Protein AF-A0A672YBZ5-F1 (afdb_monomer)

Sequence (105 aa):
LTDVASAADRLVKLPIFRSACAKLSVLYTNTKCSHPSLKMLCEVLENSVTVISTMAIDRISPVIVKLEPHISVVNGVACKSLDWLESTYPVLLAPSEEVKYETNA

Solvent-accessible surface area (backbone atoms only — not comparable to full-atom values): 6029 Å² total; per-residue (Å²): 132,79,94,64,82,44,43,65,64,52,51,58,65,25,39,40,52,38,49,51,51,51,53,48,48,52,52,49,50,51,60,37,65,73,34,73,70,56,29,54,54,50,49,54,53,60,53,48,54,55,56,51,48,62,63,44,48,73,74,43,44,72,58,48,64,74,41,43,69,60,52,51,54,53,38,52,53,46,36,52,54,48,51,51,47,46,72,74,38,57,70,49,71,36,57,65,89,71,70,71,77,83,76,88,123

Structure (mmCIF, N/CA/C/O backbone):
data_AF-A0A672YBZ5-F1
#
_entry.id   AF-A0A672YBZ5-F1
#
loop_
_atom_site.group_PDB
_atom_site.id
_atom_site.type_symbol
_atom_site.label_atom_id
_atom_site.label_alt_id
_atom_site.label_comp_id
_atom_site.label_asym_id
_atom_site.label_entity_id
_atom_site.label_seq_id
_atom_site.pdbx_PDB_ins_code
_atom_site.Cartn_x
_atom_site.Cartn_y
_atom_site.Cartn_z
_atom_site.occupancy
_atom_site.B_iso_or_equiv
_atom_site.auth_seq_id
_atom_site.auth_comp_id
_atom_site.auth_asym_id
_atom_site.auth_atom_id
_atom_site.pdbx_PDB_model_num
ATOM 1 N N . LEU A 1 1 ? -4.756 6.589 -16.576 1.00 47.25 1 LEU A N 1
ATOM 2 C CA . LEU A 1 1 ? -4.771 5.713 -15.389 1.00 47.25 1 LEU A CA 1
ATOM 3 C C . LEU A 1 1 ? -6.108 5.927 -14.717 1.00 47.25 1 LEU A C 1
ATOM 5 O O . LEU A 1 1 ? -6.402 7.050 -14.334 1.00 47.25 1 LEU A O 1
ATOM 9 N N . THR A 1 2 ? -6.955 4.911 -14.741 1.00 42.34 2 THR A N 1
ATOM 10 C CA . THR A 1 2 ? -8.337 4.966 -14.264 1.00 42.34 2 THR A CA 1
ATOM 11 C C . THR A 1 2 ? -8.416 5.322 -12.779 1.00 42.34 2 THR A C 1
ATOM 13 O O . THR A 1 2 ? -7.650 4.795 -11.979 1.00 42.34 2 THR A O 1
ATOM 16 N N . ASP A 1 3 ? -9.377 6.182 -12.443 1.00 48.69 3 ASP A N 1
ATOM 17 C CA . ASP A 1 3 ? -9.747 6.719 -11.121 1.00 48.69 3 ASP A CA 1
ATOM 18 C C . ASP A 1 3 ? -10.352 5.660 -10.166 1.00 48.69 3 ASP A C 1
ATOM 20 O O . ASP A 1 3 ? -11.326 5.892 -9.456 1.00 48.69 3 ASP A O 1
ATOM 24 N N . VAL A 1 4 ? -9.814 4.438 -10.174 1.00 59.84 4 VAL A N 1
ATOM 25 C CA . VAL A 1 4 ? -10.155 3.416 -9.180 1.00 59.84 4 VAL A CA 1
ATOM 26 C C . VAL A 1 4 ? -9.126 3.529 -8.068 1.00 59.84 4 VAL A C 1
ATOM 28 O O . VAL A 1 4 ? -7.947 3.256 -8.288 1.00 59.84 4 VAL A O 1
ATOM 31 N N . ALA A 1 5 ? -9.569 3.931 -6.875 1.00 77.50 5 ALA A N 1
ATOM 32 C CA . ALA A 1 5 ? -8.711 3.970 -5.696 1.00 77.50 5 ALA A CA 1
ATOM 33 C C . ALA A 1 5 ? -8.010 2.615 -5.516 1.00 77.50 5 ALA A C 1
ATOM 35 O O . ALA A 1 5 ? -8.665 1.566 -5.492 1.00 77.50 5 ALA A O 1
ATOM 36 N N . SER A 1 6 ? -6.680 2.628 -5.409 1.00 90.56 6 SER A N 1
ATOM 37 C CA . SER A 1 6 ? -5.942 1.389 -5.194 1.00 90.56 6 SER A CA 1
ATOM 38 C C . SER A 1 6 ? -6.246 0.828 -3.803 1.00 90.56 6 SER A C 1
ATOM 40 O O . SER A 1 6 ? -6.553 1.572 -2.864 1.00 90.56 6 SER A O 1
ATOM 42 N N . ALA A 1 7 ? -6.132 -0.489 -3.640 1.00 93.50 7 ALA A N 1
ATOM 43 C CA . ALA A 1 7 ? -6.256 -1.112 -2.325 1.00 93.50 7 ALA A CA 1
ATOM 44 C C . ALA A 1 7 ? -5.252 -0.511 -1.319 1.00 93.50 7 ALA A C 1
ATOM 46 O O . ALA A 1 7 ? -5.577 -0.350 -0.146 1.00 93.50 7 ALA A O 1
ATOM 47 N N . ALA A 1 8 ? -4.066 -0.104 -1.789 1.00 91.88 8 ALA A N 1
ATOM 48 C CA . ALA A 1 8 ? -3.070 0.593 -0.979 1.00 91.88 8 ALA A CA 1
ATOM 49 C C . ALA A 1 8 ? -3.555 1.982 -0.523 1.00 91.88 8 ALA A C 1
ATOM 51 O O . ALA A 1 8 ? -3.455 2.303 0.662 1.00 91.88 8 ALA A O 1
ATOM 52 N N . ASP A 1 9 ? -4.142 2.778 -1.424 1.00 91.69 9 ASP A N 1
ATOM 53 C CA . ASP A 1 9 ? -4.695 4.097 -1.084 1.00 91.69 9 ASP A CA 1
ATOM 54 C C . ASP A 1 9 ? -5.827 3.995 -0.061 1.00 91.69 9 ASP A C 1
ATOM 56 O O . ASP A 1 9 ? -5.968 4.863 0.803 1.00 91.69 9 ASP A O 1
ATOM 60 N N . ARG A 1 10 ? -6.647 2.942 -0.152 1.00 92.56 10 ARG A N 1
ATOM 61 C CA . ARG A 1 10 ? -7.698 2.654 0.831 1.00 92.56 10 ARG A CA 1
ATOM 62 C C . ARG A 1 10 ? -7.109 2.251 2.177 1.00 92.56 10 ARG A C 1
ATOM 64 O O . ARG A 1 10 ? -7.500 2.812 3.197 1.00 92.56 10 ARG A O 1
ATOM 71 N N . LEU A 1 11 ? -6.134 1.343 2.176 1.00 92.31 11 LEU A N 1
ATOM 72 C CA . LEU A 1 11 ? -5.499 0.842 3.392 1.00 92.31 11 LEU A CA 1
ATOM 73 C C . LEU A 1 11 ? -4.852 1.971 4.207 1.00 92.31 11 LEU A C 1
ATOM 75 O O . LEU A 1 11 ? -5.059 2.055 5.414 1.00 92.31 11 LEU A O 1
ATOM 79 N N . VAL A 1 12 ? -4.134 2.887 3.548 1.00 91.31 12 VAL A N 1
ATOM 80 C CA . VAL A 1 12 ? -3.495 4.039 4.214 1.00 91.31 12 VAL A CA 1
ATOM 81 C C . VAL A 1 12 ? -4.523 5.014 4.805 1.00 91.31 12 VAL A C 1
ATOM 83 O O . VAL A 1 12 ? -4.222 5.726 5.765 1.00 91.31 12 VAL A O 1
ATOM 86 N N . LYS A 1 13 ? -5.749 5.044 4.267 1.00 89.44 13 LYS A N 1
ATOM 87 C CA . LYS A 1 13 ? -6.850 5.876 4.776 1.00 89.44 13 LYS A CA 1
ATOM 88 C C . LYS A 1 13 ? -7.598 5.243 5.950 1.00 89.44 13 LYS A C 1
ATOM 90 O O . LYS A 1 13 ? -8.341 5.965 6.614 1.00 89.44 13 LYS A O 1
ATOM 95 N N . LEU A 1 14 ? -7.393 3.956 6.245 1.00 91.75 14 LEU A N 1
ATOM 96 C CA . LEU A 1 14 ? -7.999 3.331 7.420 1.00 91.75 14 LEU A CA 1
ATOM 97 C C . LEU A 1 14 ? -7.490 4.010 8.703 1.00 91.75 14 LEU A C 1
ATOM 99 O O . LEU A 1 14 ? -6.271 4.117 8.886 1.00 91.75 14 LEU A O 1
ATOM 103 N N . PRO A 1 15 ? -8.377 4.451 9.617 1.00 89.38 15 PRO A N 1
ATOM 104 C CA . PRO A 1 15 ? -7.975 5.214 10.799 1.00 89.38 15 PRO A CA 1
ATOM 105 C C . PRO A 1 15 ? -6.947 4.495 11.679 1.00 89.38 15 PRO A C 1
ATOM 107 O O . PRO A 1 15 ? -5.997 5.122 12.152 1.00 89.38 15 PRO A O 1
ATOM 110 N N . ILE A 1 16 ? -7.097 3.179 11.862 1.00 88.12 16 ILE A N 1
ATOM 111 C CA . ILE A 1 16 ? -6.167 2.362 12.650 1.00 88.12 16 ILE A CA 1
ATOM 112 C C . ILE A 1 16 ? -4.781 2.287 12.006 1.00 88.12 16 ILE A C 1
ATOM 114 O O . ILE A 1 16 ? -3.769 2.480 12.681 1.00 88.12 16 ILE A O 1
ATOM 118 N N . PHE A 1 17 ? -4.731 2.070 10.692 1.00 90.00 17 PHE A N 1
ATOM 119 C CA . PHE A 1 17 ? -3.482 1.955 9.950 1.00 90.00 17 PHE A CA 1
ATOM 120 C C . PHE A 1 17 ? -2.757 3.299 9.929 1.00 90.00 17 PHE A C 1
ATOM 122 O O . PHE A 1 17 ? -1.576 3.380 10.258 1.00 90.00 17 PHE A O 1
ATOM 129 N N . ARG A 1 18 ? -3.491 4.382 9.652 1.00 90.06 18 ARG A N 1
ATOM 130 C CA . ARG A 1 18 ? -2.967 5.748 9.686 1.00 90.06 18 ARG A CA 1
ATOM 131 C C . ARG A 1 18 ? -2.417 6.123 11.063 1.00 90.06 18 AR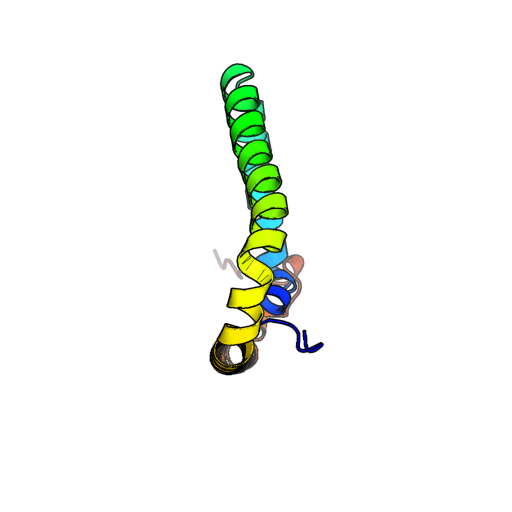G A C 1
ATOM 133 O O . ARG A 1 18 ? -1.331 6.691 11.137 1.00 90.06 18 ARG A O 1
ATOM 140 N N . SER A 1 19 ? -3.137 5.799 12.139 1.00 89.50 19 SER A N 1
ATOM 141 C CA . SER A 1 19 ? -2.696 6.037 13.522 1.00 89.50 19 SER A CA 1
ATOM 142 C C . SER A 1 19 ? -1.419 5.258 13.848 1.00 89.50 19 SER A C 1
ATOM 144 O O . SER A 1 19 ? -0.450 5.837 14.342 1.00 89.50 19 SER A O 1
ATOM 146 N N . ALA A 1 20 ? -1.373 3.968 13.501 1.00 90.25 20 ALA A N 1
ATOM 147 C CA . ALA A 1 20 ? -0.193 3.133 13.695 1.00 90.25 20 ALA A CA 1
ATOM 148 C C . ALA A 1 20 ? 1.018 3.671 12.916 1.00 90.25 20 ALA A C 1
ATOM 150 O O . ALA A 1 20 ? 2.083 3.865 13.503 1.00 90.25 20 ALA A O 1
ATOM 151 N N . CYS A 1 21 ? 0.846 3.993 11.630 1.00 91.06 21 CYS A N 1
ATOM 152 C CA . CYS A 1 21 ? 1.893 4.599 10.810 1.00 91.06 21 CYS A CA 1
ATOM 153 C C . CYS A 1 21 ? 2.364 5.936 11.386 1.00 91.06 21 CYS A C 1
ATOM 155 O O . CYS A 1 21 ? 3.565 6.139 11.498 1.00 91.06 21 CYS A O 1
ATOM 157 N N . ALA A 1 22 ? 1.457 6.818 11.814 1.00 91.56 22 ALA A N 1
ATOM 158 C CA . ALA A 1 22 ? 1.830 8.097 12.414 1.00 91.56 22 ALA A CA 1
ATOM 159 C C . ALA A 1 22 ? 2.650 7.913 13.703 1.00 91.56 22 ALA A C 1
ATOM 161 O O . ALA A 1 22 ? 3.690 8.554 13.865 1.00 91.56 22 ALA A O 1
ATOM 162 N N . LYS A 1 23 ? 2.236 7.002 14.596 1.00 92.25 23 LYS A N 1
ATOM 163 C CA . LYS 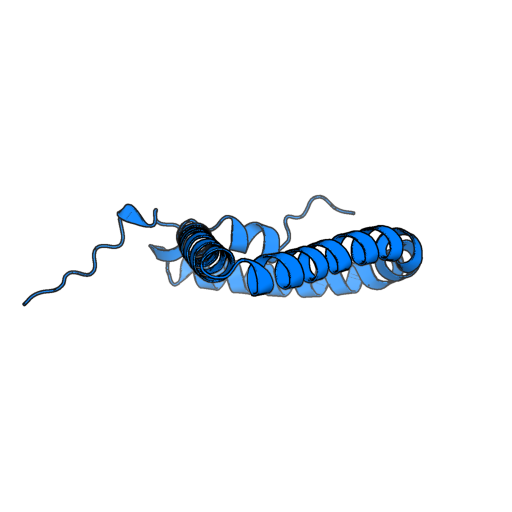A 1 23 ? 2.980 6.678 15.827 1.00 92.25 23 LYS A CA 1
ATOM 164 C C . LYS A 1 23 ? 4.365 6.107 15.516 1.00 92.25 23 LYS A C 1
ATOM 166 O O . LYS A 1 23 ? 5.348 6.535 16.118 1.00 92.25 23 LYS A O 1
ATOM 171 N N . LEU A 1 24 ? 4.453 5.182 14.560 1.00 93.19 24 LEU A N 1
ATOM 172 C CA . LEU A 1 24 ? 5.723 4.604 14.116 1.00 93.19 24 LEU A CA 1
ATOM 173 C C . LEU A 1 24 ? 6.628 5.644 13.456 1.00 93.19 24 LEU A C 1
ATOM 175 O O . LEU A 1 24 ? 7.821 5.655 13.736 1.00 93.19 24 LEU A O 1
ATOM 179 N N . SER A 1 25 ? 6.079 6.543 12.636 1.00 91.88 25 SER A N 1
ATOM 180 C CA . SER A 1 25 ? 6.832 7.649 12.044 1.00 91.88 25 SER A CA 1
ATOM 181 C C . SER A 1 25 ? 7.409 8.561 13.120 1.00 91.88 25 SER A C 1
ATOM 183 O O . SER A 1 25 ? 8.597 8.857 13.072 1.00 91.88 25 SER A O 1
ATOM 185 N N . VAL A 1 26 ? 6.620 8.946 14.129 1.00 91.94 26 VAL A N 1
ATOM 186 C CA . VAL A 1 26 ? 7.117 9.753 15.256 1.00 91.94 26 VAL A CA 1
ATOM 187 C C . VAL A 1 26 ? 8.225 9.020 16.010 1.00 91.94 26 VAL A C 1
ATOM 189 O O . VAL A 1 26 ? 9.276 9.604 16.269 1.00 91.94 26 VAL A O 1
ATOM 192 N N . LEU A 1 27 ? 8.026 7.739 16.330 1.00 93.69 27 LEU A N 1
ATOM 193 C CA . LEU A 1 27 ? 9.032 6.932 17.019 1.00 93.69 27 LEU A CA 1
ATOM 194 C C . LEU A 1 27 ? 10.330 6.843 16.205 1.00 93.69 27 LEU A C 1
ATOM 196 O O . LEU A 1 27 ? 11.404 7.120 16.734 1.00 93.69 27 LEU A O 1
ATOM 200 N N . TYR A 1 28 ? 10.222 6.527 14.915 1.00 89.38 28 TYR A N 1
ATOM 201 C CA . TYR A 1 28 ? 11.352 6.458 13.997 1.00 89.38 28 TYR A CA 1
ATOM 202 C C . TYR A 1 28 ? 12.102 7.790 13.923 1.00 89.38 28 TYR A C 1
ATOM 204 O O . TYR A 1 28 ? 13.319 7.821 14.101 1.00 89.38 28 TYR A O 1
ATOM 212 N N . THR A 1 29 ? 11.387 8.901 13.717 1.00 89.12 29 THR A N 1
ATOM 213 C CA . THR A 1 29 ? 11.984 10.238 13.659 1.00 89.12 29 THR A CA 1
ATOM 214 C C . THR A 1 29 ? 12.678 10.596 14.973 1.00 89.12 29 THR A C 1
ATOM 216 O O . THR A 1 29 ? 13.783 11.138 14.935 1.00 89.12 29 THR A O 1
ATOM 219 N N . ASN A 1 30 ?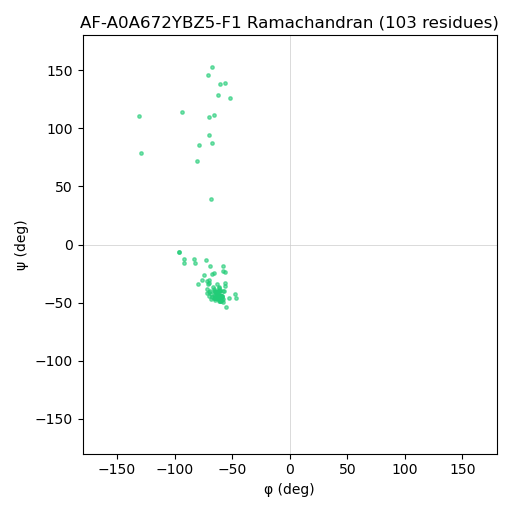 12.100 10.252 16.126 1.00 89.06 30 ASN A N 1
ATOM 220 C CA . ASN A 1 30 ? 12.720 10.484 17.432 1.00 89.06 30 ASN A CA 1
ATOM 221 C C . ASN A 1 30 ? 14.009 9.664 17.603 1.00 89.06 30 ASN A C 1
ATOM 223 O O . ASN A 1 30 ? 15.041 10.214 17.997 1.00 89.06 30 ASN A O 1
ATOM 227 N N . THR A 1 31 ? 13.991 8.374 17.252 1.00 88.00 31 THR A N 1
ATOM 228 C CA . THR A 1 31 ? 15.181 7.509 17.302 1.00 88.00 31 THR A CA 1
ATOM 229 C C . THR A 1 31 ? 16.271 7.996 16.348 1.00 88.00 31 THR A C 1
ATOM 231 O O . THR A 1 31 ? 17.423 8.138 16.753 1.00 88.00 31 THR A O 1
ATOM 234 N N . LYS A 1 32 ? 15.910 8.334 15.105 1.00 87.62 32 LYS A N 1
ATOM 235 C CA . LYS A 1 32 ? 16.825 8.900 14.106 1.00 87.62 32 LYS A CA 1
ATOM 236 C C . LYS A 1 32 ? 17.465 10.200 14.604 1.00 87.62 32 LYS A C 1
ATOM 238 O O . LYS A 1 32 ? 18.680 10.354 14.524 1.00 87.62 32 LYS A O 1
ATOM 243 N N . CYS A 1 33 ? 16.667 11.119 15.153 1.00 83.94 33 CYS A N 1
ATOM 244 C CA . CYS A 1 33 ? 17.140 12.414 15.654 1.00 83.94 33 CYS A CA 1
ATOM 245 C C . CYS A 1 33 ? 17.938 12.330 16.963 1.00 83.94 33 CYS A C 1
ATOM 247 O O . CYS A 1 33 ? 18.611 13.300 17.305 1.00 83.94 33 CYS A O 1
ATOM 249 N N . SER A 1 34 ? 17.911 11.195 17.667 1.00 87.12 34 SER A N 1
ATOM 250 C CA . SER A 1 34 ? 18.691 10.998 18.899 1.00 87.12 34 SER A CA 1
ATOM 251 C C . SER A 1 34 ? 20.205 10.923 18.641 1.00 87.12 34 SER A C 1
ATOM 253 O O . SER A 1 34 ? 20.995 11.149 19.555 1.00 87.12 34 SER A O 1
ATOM 255 N N . HIS A 1 35 ? 20.629 10.661 17.396 1.00 86.88 35 HIS A N 1
ATOM 256 C CA . HIS A 1 35 ? 22.038 10.586 17.002 1.00 86.88 35 HIS A CA 1
ATOM 257 C C . HIS A 1 35 ? 22.312 11.424 15.736 1.00 86.88 35 HIS A C 1
ATOM 259 O O . HIS A 1 35 ? 21.902 11.023 14.645 1.00 86.88 35 HIS A O 1
ATOM 265 N N . PRO A 1 36 ? 23.044 12.558 15.827 1.00 84.12 36 PRO A N 1
ATOM 266 C CA . PRO A 1 36 ? 23.275 13.462 14.690 1.00 84.12 36 PRO A CA 1
ATOM 267 C C . PRO A 1 36 ? 23.914 12.801 13.457 1.00 84.12 36 PRO A C 1
ATOM 269 O O . PRO A 1 36 ? 23.561 13.127 12.326 1.00 84.12 36 PRO A O 1
ATOM 272 N N . SER A 1 37 ? 24.824 11.845 13.664 1.00 82.38 37 SER A N 1
ATOM 273 C CA . SER A 1 37 ? 25.477 11.083 12.592 1.00 82.38 37 SER A CA 1
ATOM 274 C C . SER A 1 37 ? 24.523 10.106 11.896 1.00 82.38 37 SER A C 1
ATOM 276 O O . SER A 1 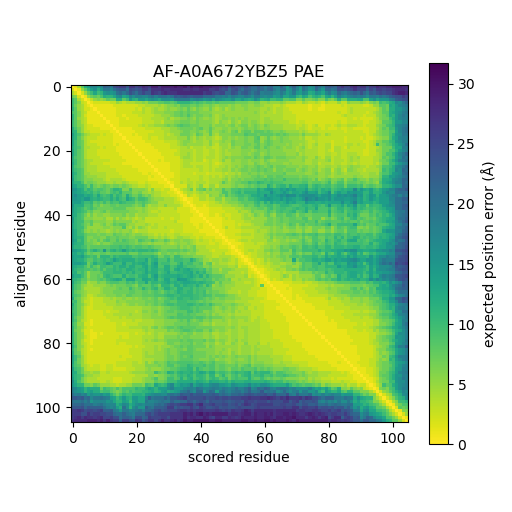37 ? 24.486 10.048 10.669 1.00 82.38 37 SER A O 1
ATOM 278 N N . LEU A 1 38 ? 23.709 9.377 12.667 1.00 87.06 38 LEU A N 1
ATOM 279 C CA . LEU A 1 38 ? 22.677 8.476 12.147 1.00 87.06 38 LEU A CA 1
ATOM 280 C C . LEU A 1 38 ? 21.619 9.258 11.358 1.00 87.06 38 LEU A C 1
ATOM 282 O O . LEU A 1 38 ? 21.217 8.838 10.276 1.00 87.06 38 LEU A O 1
ATOM 286 N N . LYS A 1 39 ? 21.217 10.428 11.871 1.00 89.81 39 LYS A N 1
ATOM 287 C CA . LYS A 1 39 ? 20.255 11.316 11.219 1.00 89.81 39 LYS A CA 1
ATOM 288 C C . LYS A 1 39 ? 20.694 11.689 9.808 1.00 89.81 39 LYS A C 1
ATOM 290 O O . LYS A 1 39 ? 19.927 11.465 8.877 1.00 89.81 39 LYS A O 1
ATOM 295 N N . MET A 1 40 ? 21.914 12.202 9.654 1.00 89.38 40 MET A N 1
ATOM 296 C CA . MET A 1 40 ? 22.444 12.625 8.355 1.00 89.38 40 MET A CA 1
ATOM 297 C C . MET A 1 40 ? 22.486 11.465 7.349 1.00 89.38 40 MET A C 1
ATOM 299 O O . MET A 1 40 ? 22.058 11.624 6.208 1.00 89.38 40 MET A O 1
ATOM 303 N N . LEU A 1 41 ? 22.946 10.282 7.772 1.00 90.25 41 LEU A N 1
ATOM 304 C CA . LEU A 1 41 ? 22.998 9.099 6.906 1.00 90.25 41 LEU A CA 1
ATOM 305 C C . LEU A 1 41 ? 21.601 8.636 6.479 1.00 90.25 41 LEU A C 1
ATOM 307 O O . LEU A 1 41 ? 21.378 8.359 5.301 1.00 90.25 41 LEU A O 1
ATOM 311 N N . CYS A 1 42 ? 20.650 8.593 7.414 1.00 87.94 42 CYS A N 1
ATOM 312 C CA . CYS A 1 42 ? 19.268 8.240 7.108 1.00 87.94 42 CYS A CA 1
ATOM 313 C C . CYS A 1 42 ? 18.593 9.289 6.215 1.00 87.94 42 CYS A C 1
ATOM 315 O O . CYS A 1 42 ? 17.857 8.911 5.317 1.00 87.94 42 CYS A O 1
ATOM 317 N N . GLU A 1 43 ? 18.853 10.588 6.403 1.00 90.44 43 GLU A N 1
ATOM 318 C CA . GLU A 1 43 ? 18.340 11.643 5.513 1.00 90.44 43 GLU A CA 1
ATOM 319 C C . GLU A 1 43 ? 18.852 11.477 4.086 1.00 90.44 43 GLU A C 1
ATOM 321 O O . GLU A 1 43 ? 18.047 11.470 3.160 1.00 90.44 43 GLU A O 1
ATOM 326 N N . VAL A 1 44 ? 20.157 11.270 3.892 1.00 92.75 44 VAL A N 1
ATOM 327 C CA . VAL A 1 44 ? 20.714 11.021 2.553 1.00 92.75 44 VAL A CA 1
ATOM 328 C C . VAL A 1 44 ? 20.087 9.774 1.927 1.00 92.75 44 VAL A C 1
ATOM 330 O O . VAL A 1 44 ? 19.694 9.805 0.761 1.00 92.75 44 VAL A O 1
ATOM 333 N N . LEU A 1 45 ? 19.948 8.691 2.696 1.00 91.00 45 LEU A N 1
ATOM 334 C CA . LEU A 1 45 ? 19.363 7.445 2.209 1.00 9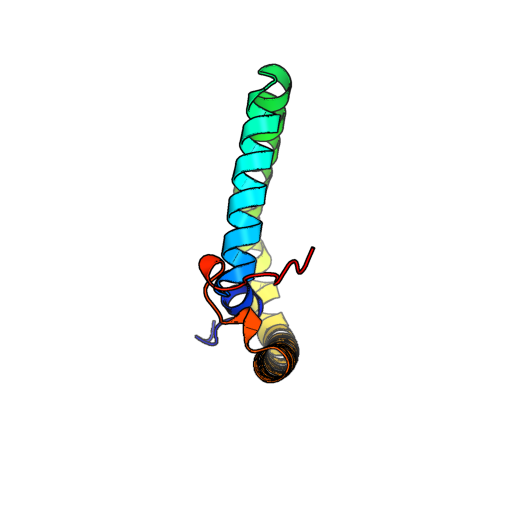1.00 45 LEU A CA 1
ATOM 335 C C . LEU A 1 45 ? 17.882 7.612 1.827 1.00 91.00 45 LEU A C 1
ATOM 337 O O . LEU A 1 45 ? 17.493 7.231 0.723 1.00 91.00 45 LEU A O 1
ATOM 341 N N . GLU A 1 46 ? 17.075 8.229 2.690 1.00 90.50 46 GLU A N 1
ATOM 342 C CA . GLU A 1 46 ? 15.654 8.505 2.443 1.00 90.50 46 GLU A CA 1
ATOM 343 C C . GLU A 1 46 ? 15.458 9.408 1.220 1.00 90.50 46 GLU A C 1
ATOM 345 O O . GLU A 1 46 ? 14.619 9.125 0.366 1.00 90.50 46 GLU A O 1
ATOM 350 N N . ASN A 1 47 ? 16.264 10.464 1.087 1.00 89.62 47 ASN A N 1
ATOM 351 C CA . ASN A 1 47 ? 16.150 11.394 -0.035 1.00 89.62 47 ASN A CA 1
ATOM 352 C C . ASN A 1 47 ? 16.699 10.814 -1.346 1.00 89.62 47 ASN A C 1
ATOM 354 O O . ASN A 1 47 ? 16.266 11.209 -2.426 1.00 89.62 47 ASN A O 1
ATOM 358 N N . SER A 1 48 ? 17.642 9.870 -1.287 1.00 88.75 48 SER A N 1
ATOM 359 C CA . SER A 1 48 ? 18.173 9.227 -2.494 1.00 88.75 48 SER A CA 1
ATOM 360 C C . SER A 1 48 ? 17.102 8.409 -3.220 1.00 88.75 48 SER A C 1
ATOM 362 O O . SER A 1 48 ? 16.999 8.461 -4.447 1.00 88.75 48 SER A O 1
ATOM 364 N N . VAL A 1 49 ? 16.253 7.701 -2.467 1.00 88.12 49 VAL A N 1
ATOM 365 C CA . VAL A 1 49 ? 15.240 6.817 -3.051 1.00 88.12 49 VAL A CA 1
ATOM 366 C C . VAL A 1 49 ? 14.125 7.609 -3.730 1.00 88.12 49 VAL A C 1
ATOM 368 O O . VAL A 1 49 ? 13.612 7.180 -4.764 1.00 88.12 49 VAL A O 1
ATOM 371 N N . THR A 1 50 ? 13.773 8.785 -3.199 1.00 85.62 50 THR A N 1
ATOM 372 C CA . THR A 1 50 ? 12.736 9.647 -3.782 1.00 85.62 50 THR A CA 1
ATOM 373 C C . THR A 1 50 ? 13.195 10.229 -5.115 1.00 85.62 50 THR A C 1
ATOM 375 O O . THR A 1 50 ? 12.442 10.179 -6.086 1.00 85.62 50 THR A O 1
ATOM 378 N N . VAL A 1 51 ? 14.450 10.681 -5.200 1.00 83.81 51 VAL A N 1
ATOM 379 C CA . VAL A 1 51 ? 15.055 11.196 -6.439 1.00 83.81 51 VAL A CA 1
ATOM 380 C C . VAL A 1 51 ? 15.174 10.106 -7.508 1.00 83.81 51 VAL A C 1
ATOM 382 O O . VAL A 1 51 ? 14.846 10.338 -8.669 1.00 83.81 51 VAL A O 1
ATOM 385 N N . ILE A 1 52 ? 15.605 8.896 -7.137 1.00 83.81 52 ILE A N 1
ATOM 386 C CA . ILE A 1 52 ? 15.703 7.783 -8.096 1.00 83.81 52 ILE A CA 1
ATOM 387 C C . ILE A 1 52 ? 14.311 7.379 -8.594 1.00 83.81 52 ILE A C 1
ATOM 389 O O . ILE A 1 52 ? 14.133 7.123 -9.785 1.00 83.81 52 ILE A O 1
ATOM 393 N N . SER A 1 53 ? 13.317 7.357 -7.701 1.00 85.06 53 SER A N 1
ATOM 394 C CA . SER A 1 53 ? 11.949 6.964 -8.047 1.00 85.06 53 SER A CA 1
ATOM 395 C C . SER A 1 53 ? 11.317 7.918 -9.060 1.00 85.06 53 SER A C 1
ATOM 397 O O . SER A 1 53 ? 10.745 7.454 -10.044 1.00 85.06 53 SER A O 1
ATOM 399 N N . THR A 1 54 ? 11.459 9.236 -8.881 1.00 79.19 54 THR A N 1
ATOM 400 C CA . THR A 1 54 ? 10.884 10.220 -9.815 1.00 79.19 54 THR A CA 1
ATOM 401 C C . THR A 1 54 ? 11.491 10.111 -11.213 1.00 79.19 54 THR A C 1
ATOM 403 O O . THR A 1 54 ? 10.755 10.107 -12.194 1.00 79.19 54 THR A O 1
ATOM 406 N N . MET A 1 55 ? 12.809 9.920 -11.319 1.00 79.81 55 MET A N 1
ATOM 407 C CA . MET A 1 55 ? 13.483 9.748 -12.614 1.00 79.81 55 MET A CA 1
ATOM 408 C C . MET A 1 55 ? 13.182 8.397 -13.278 1.00 79.81 55 MET A C 1
ATOM 410 O O . MET A 1 55 ? 13.196 8.285 -14.507 1.00 79.81 55 MET A O 1
ATOM 414 N N . ALA A 1 56 ? 12.952 7.351 -12.483 1.00 82.56 56 ALA A N 1
ATOM 415 C CA . ALA A 1 56 ? 12.635 6.025 -12.994 1.00 82.56 56 ALA A CA 1
ATOM 416 C C . ALA A 1 56 ? 11.219 5.964 -13.577 1.00 82.56 56 ALA A C 1
ATOM 418 O O . ALA A 1 56 ? 11.046 5.325 -14.613 1.00 82.56 56 ALA A O 1
ATOM 419 N N . ILE A 1 57 ? 10.241 6.646 -12.962 1.00 80.31 57 ILE A N 1
ATOM 420 C CA . ILE A 1 57 ? 8.831 6.658 -13.396 1.00 80.31 57 ILE A CA 1
ATOM 421 C C . ILE A 1 57 ? 8.702 7.042 -14.875 1.00 80.31 57 ILE A C 1
ATOM 423 O O . ILE A 1 57 ? 8.048 6.323 -15.635 1.00 80.31 57 ILE A O 1
ATOM 427 N N . ASP A 1 58 ? 9.400 8.092 -15.312 1.00 79.06 58 ASP A N 1
ATOM 428 C CA . ASP A 1 58 ? 9.378 8.527 -16.714 1.00 79.06 58 ASP A CA 1
ATOM 429 C C . ASP A 1 58 ? 9.920 7.450 -17.662 1.00 79.06 58 ASP A C 1
ATOM 431 O O . ASP A 1 58 ? 9.393 7.236 -18.756 1.00 79.06 58 ASP A O 1
ATOM 435 N N . ARG A 1 59 ? 10.948 6.714 -17.224 1.00 83.50 59 ARG A N 1
ATOM 436 C CA . ARG A 1 59 ? 11.584 5.656 -18.021 1.00 83.50 59 ARG A CA 1
ATOM 437 C C . ARG A 1 59 ? 10.759 4.374 -18.084 1.00 83.50 59 ARG A C 1
ATOM 439 O O . ARG A 1 59 ? 10.836 3.660 -19.081 1.00 83.50 59 ARG A O 1
ATOM 446 N N . ILE A 1 60 ? 9.983 4.069 -17.044 1.00 84.81 60 ILE A N 1
ATOM 447 C CA . ILE A 1 60 ? 9.177 2.840 -16.970 1.00 84.81 60 ILE A CA 1
ATOM 448 C C . ILE A 1 60 ? 7.723 3.039 -17.415 1.00 84.81 60 ILE A C 1
ATOM 450 O O . ILE A 1 60 ? 7.003 2.052 -17.560 1.00 84.81 60 ILE A O 1
ATOM 454 N N . SER A 1 61 ? 7.291 4.276 -17.683 1.00 85.75 61 SER A N 1
ATOM 455 C CA . SER A 1 61 ? 5.927 4.609 -18.120 1.00 85.75 61 SER A CA 1
ATOM 456 C C . SER A 1 61 ? 5.386 3.710 -19.256 1.00 85.75 61 SER A C 1
ATOM 458 O O . SER A 1 61 ? 4.295 3.156 -19.097 1.00 85.75 61 SER A O 1
ATOM 460 N N . PRO A 1 62 ? 6.139 3.410 -20.341 1.00 86.25 62 PRO A N 1
ATOM 461 C CA . PRO A 1 62 ? 5.655 2.510 -21.398 1.00 86.25 62 PRO A CA 1
ATOM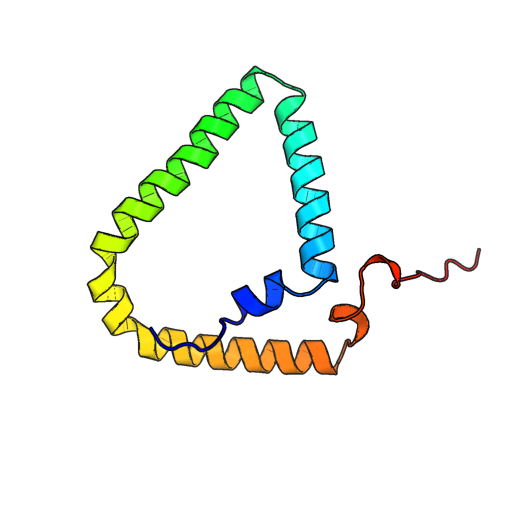 462 C C . PRO A 1 62 ? 5.400 1.072 -20.916 1.00 86.25 62 PRO A C 1
ATOM 464 O O . PRO A 1 62 ? 4.485 0.399 -21.393 1.00 86.25 62 PRO A O 1
ATOM 467 N N . VAL A 1 63 ? 6.201 0.593 -19.959 1.00 92.06 63 VAL A N 1
ATOM 468 C CA . VAL A 1 63 ? 6.050 -0.739 -19.355 1.00 92.06 63 VAL A CA 1
ATOM 469 C C . VAL A 1 63 ? 4.827 -0.767 -18.441 1.00 92.06 63 VAL A C 1
ATOM 471 O O . VAL A 1 63 ? 4.052 -1.720 -18.499 1.00 92.06 63 VAL A O 1
ATOM 474 N N . ILE A 1 64 ? 4.611 0.294 -17.657 1.00 86.94 64 ILE A N 1
ATOM 475 C CA . ILE A 1 64 ? 3.426 0.443 -16.801 1.00 86.94 64 ILE A CA 1
ATOM 476 C C . ILE A 1 64 ? 2.150 0.389 -17.643 1.00 86.94 64 ILE A C 1
ATOM 478 O O . ILE A 1 64 ? 1.240 -0.353 -17.291 1.00 86.94 64 ILE A O 1
ATOM 482 N N . VAL A 1 65 ? 2.097 1.096 -18.778 1.00 88.50 65 VAL A N 1
ATOM 483 C CA . VAL A 1 65 ? 0.928 1.071 -19.678 1.00 88.50 65 VAL A CA 1
ATOM 484 C C . VAL A 1 65 ? 0.620 -0.349 -20.160 1.00 88.50 65 VAL A C 1
ATOM 486 O O . VAL A 1 65 ? -0.540 -0.748 -20.198 1.00 88.50 65 VAL A O 1
ATOM 489 N N . LYS A 1 66 ? 1.648 -1.143 -20.481 1.00 92.50 66 LYS A N 1
ATOM 490 C CA . LYS A 1 66 ? 1.464 -2.535 -20.918 1.00 92.50 66 LYS A CA 1
ATOM 491 C C . LYS A 1 66 ? 0.992 -3.461 -19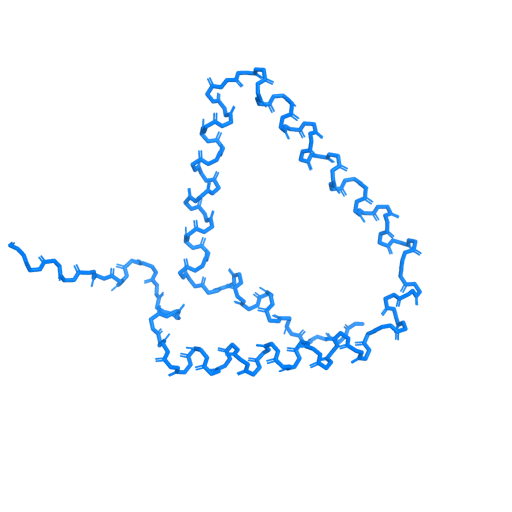.789 1.00 92.50 66 LYS A C 1
ATOM 493 O O . LYS A 1 66 ? 0.301 -4.440 -20.057 1.00 92.50 66 LYS A O 1
ATOM 498 N N . LEU A 1 67 ? 1.380 -3.175 -18.547 1.00 93.06 67 LEU A N 1
ATOM 499 C CA . LEU A 1 67 ? 1.030 -3.974 -17.368 1.00 93.06 67 LEU A CA 1
ATOM 500 C C . LEU A 1 67 ? -0.252 -3.512 -16.670 1.00 93.06 67 LEU A C 1
ATOM 502 O O . LEU A 1 67 ? -0.771 -4.250 -15.836 1.00 93.06 67 LEU A O 1
ATOM 506 N N . GLU A 1 68 ? -0.775 -2.336 -17.010 1.00 90.94 68 GLU A N 1
ATOM 507 C CA . GLU A 1 68 ? -1.966 -1.735 -16.403 1.00 90.94 68 GLU A CA 1
ATOM 508 C C . GLU A 1 68 ? -3.158 -2.707 -16.290 1.00 90.94 68 GLU A C 1
ATOM 510 O O . GLU A 1 68 ? -3.705 -2.812 -15.190 1.00 90.94 68 GLU A O 1
ATOM 515 N N . PRO A 1 69 ? -3.475 -3.546 -17.300 1.00 92.12 69 PRO A N 1
ATOM 516 C CA . PRO A 1 69 ? -4.551 -4.528 -17.172 1.00 92.12 69 PRO A CA 1
ATOM 517 C C . PRO A 1 69 ? -4.290 -5.570 -16.074 1.00 92.12 69 PRO A C 1
ATOM 519 O O . PRO A 1 69 ? -5.193 -5.931 -15.321 1.00 92.12 69 PRO A O 1
ATOM 522 N N . HIS A 1 70 ? -3.045 -6.038 -15.942 1.00 92.94 70 HIS A N 1
ATOM 523 C CA . HIS A 1 70 ? -2.657 -6.999 -14.906 1.00 92.94 70 HIS A CA 1
ATOM 524 C C . HIS A 1 70 ? -2.671 -6.359 -13.516 1.00 92.94 70 HIS A C 1
ATOM 526 O O . HIS A 1 70 ? -3.152 -6.971 -12.562 1.00 92.94 70 HIS A O 1
ATOM 532 N N . ILE A 1 71 ? -2.190 -5.116 -13.413 1.00 91.69 71 ILE A N 1
ATOM 533 C CA . ILE A 1 71 ? -2.231 -4.328 -12.176 1.00 91.69 71 ILE A CA 1
ATOM 534 C C . ILE A 1 71 ? -3.685 -4.118 -11.745 1.00 91.69 71 ILE A C 1
ATOM 536 O O . ILE A 1 71 ? -4.001 -4.310 -10.575 1.00 91.69 71 ILE A O 1
ATOM 540 N N . SER A 1 72 ? -4.578 -3.801 -12.683 1.00 92.69 72 SER A N 1
ATOM 541 C CA . SER A 1 72 ? -6.004 -3.599 -12.421 1.00 92.69 72 SER A CA 1
ATOM 542 C C . SER A 1 72 ? -6.688 -4.872 -11.908 1.00 92.69 72 SER A C 1
ATOM 544 O O . SER A 1 72 ? -7.405 -4.827 -10.907 1.00 92.69 72 SER A O 1
ATOM 546 N N . VAL A 1 73 ? -6.396 -6.037 -12.504 1.00 94.44 73 VAL A N 1
ATOM 547 C CA . VAL A 1 73 ? -6.911 -7.335 -12.022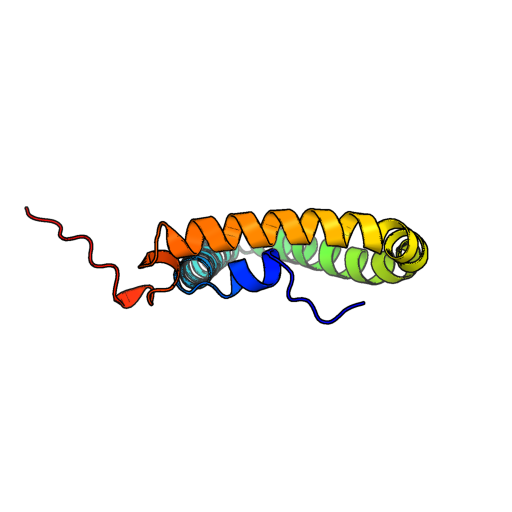 1.00 94.44 73 VAL A CA 1
ATOM 548 C C . VAL A 1 73 ? -6.441 -7.627 -10.595 1.00 94.44 73 VAL A C 1
ATOM 550 O O . VAL A 1 73 ? -7.260 -7.958 -9.735 1.00 94.44 73 VAL A O 1
ATOM 553 N N . VAL A 1 74 ? -5.141 -7.477 -10.321 1.00 95.06 74 VAL A N 1
ATOM 554 C CA . VAL A 1 74 ? -4.578 -7.712 -8.980 1.00 95.06 74 VAL A CA 1
ATOM 555 C C . VAL A 1 74 ? -5.138 -6.711 -7.970 1.00 95.06 74 VAL A C 1
ATOM 557 O O . VAL A 1 74 ? -5.513 -7.105 -6.866 1.00 95.06 74 VAL A O 1
ATOM 560 N N . ASN A 1 75 ? -5.275 -5.441 -8.355 1.00 94.69 75 ASN A N 1
ATOM 561 C CA . ASN A 1 75 ? -5.900 -4.423 -7.520 1.00 94.69 75 ASN A CA 1
ATOM 562 C C . ASN A 1 75 ? -7.361 -4.773 -7.209 1.00 94.69 75 ASN A C 1
ATOM 564 O O . ASN A 1 75 ? -7.786 -4.633 -6.069 1.00 94.69 75 ASN A O 1
ATOM 568 N N . GLY A 1 76 ? -8.117 -5.300 -8.176 1.00 94.94 76 GLY A N 1
ATOM 569 C CA . GLY A 1 76 ? -9.484 -5.774 -7.956 1.00 94.94 76 GLY A CA 1
ATOM 570 C C . GLY A 1 76 ? -9.566 -6.919 -6.940 1.00 94.94 76 GLY A C 1
ATOM 571 O O . GLY A 1 76 ? -10.462 -6.925 -6.095 1.00 94.94 76 GLY A O 1
ATOM 572 N N . VAL A 1 77 ? -8.622 -7.866 -6.974 1.00 95.88 77 VAL A N 1
ATOM 573 C CA . VAL A 1 77 ? -8.522 -8.936 -5.962 1.00 95.88 77 VAL A CA 1
ATOM 574 C C . VAL A 1 77 ? -8.180 -8.356 -4.589 1.00 95.88 77 VAL A C 1
ATOM 576 O O . VAL A 1 77 ? -8.838 -8.694 -3.606 1.00 95.88 77 VAL A O 1
ATOM 579 N N . ALA A 1 78 ? -7.205 -7.448 -4.524 1.00 96.12 78 ALA A N 1
ATOM 580 C CA . ALA A 1 78 ? -6.817 -6.784 -3.284 1.00 96.12 78 ALA A CA 1
ATOM 581 C C . ALA A 1 78 ? -7.982 -5.977 -2.685 1.00 96.12 78 ALA A C 1
ATOM 583 O O . ALA A 1 78 ? -8.272 -6.119 -1.499 1.00 96.12 78 ALA A O 1
ATOM 584 N N . CYS A 1 79 ? -8.718 -5.220 -3.501 1.00 95.06 79 CYS A N 1
ATOM 585 C CA . CYS A 1 79 ? -9.918 -4.502 -3.075 1.00 95.06 79 CYS A CA 1
ATOM 586 C C . CYS A 1 79 ? -10.976 -5.453 -2.513 1.00 95.06 79 CYS A C 1
ATOM 588 O O . CYS A 1 79 ? -11.437 -5.217 -1.408 1.00 95.06 79 CYS A O 1
ATOM 590 N N . LYS A 1 80 ? -11.288 -6.567 -3.191 1.00 95.38 80 LYS A N 1
ATOM 591 C CA . LYS A 1 80 ? -12.249 -7.559 -2.670 1.00 95.38 80 LYS A CA 1
ATOM 592 C C . LYS A 1 80 ? -11.808 -8.167 -1.340 1.00 95.38 80 LYS A C 1
ATOM 594 O O . LYS A 1 80 ? -12.635 -8.392 -0.462 1.00 95.38 80 LYS A O 1
ATOM 599 N N . SER A 1 81 ? -10.513 -8.447 -1.187 1.00 95.12 81 SER A N 1
ATOM 600 C CA . SER A 1 81 ? -9.979 -8.948 0.083 1.00 95.12 81 SER A CA 1
ATOM 601 C C . SER A 1 81 ? -10.075 -7.903 1.194 1.00 95.12 81 SER A C 1
ATOM 603 O O . SER A 1 81 ? -10.390 -8.247 2.331 1.00 95.12 81 SER A O 1
ATOM 605 N N . LEU A 1 82 ? -9.868 -6.630 0.854 1.00 94.44 82 LEU A N 1
ATOM 606 C CA . LEU A 1 82 ? -10.012 -5.518 1.780 1.00 94.44 82 LEU A CA 1
ATOM 607 C C . LEU A 1 82 ? -11.485 -5.294 2.150 1.00 94.44 82 LEU A C 1
ATOM 609 O O . LEU A 1 82 ? -11.775 -5.120 3.324 1.00 94.44 82 LEU A O 1
ATOM 613 N N . ASP A 1 83 ? -12.412 -5.408 1.195 1.00 94.50 83 ASP A N 1
ATOM 614 C CA . ASP A 1 83 ? -13.860 -5.349 1.438 1.00 94.50 83 ASP A CA 1
ATOM 615 C C . ASP A 1 83 ? -14.297 -6.456 2.410 1.00 94.50 83 ASP A C 1
ATOM 617 O O . ASP A 1 83 ? -15.041 -6.212 3.361 1.00 94.50 83 ASP A O 1
ATOM 621 N N . TRP A 1 84 ? -13.795 -7.680 2.207 1.00 95.75 84 TRP A N 1
ATOM 622 C CA . TRP A 1 84 ? -14.031 -8.791 3.128 1.00 95.75 84 TRP A CA 1
ATOM 623 C C . TRP A 1 84 ? -13.476 -8.497 4.526 1.00 95.75 84 TRP A C 1
ATOM 625 O O . TRP A 1 84 ?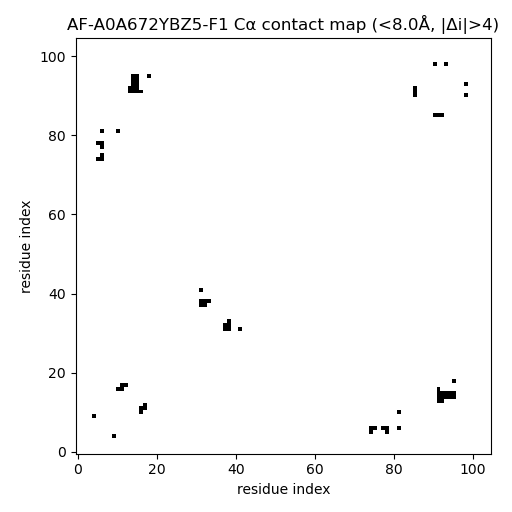 -14.160 -8.742 5.522 1.00 95.75 84 TRP A O 1
ATOM 635 N N . LEU A 1 85 ? -12.259 -7.954 4.612 1.00 94.19 85 LEU A N 1
ATOM 636 C CA . LEU A 1 85 ? -11.616 -7.631 5.881 1.00 94.19 85 LEU A CA 1
ATOM 637 C C . LEU A 1 85 ? -12.380 -6.531 6.636 1.00 94.19 85 LEU A C 1
ATOM 639 O O . LEU A 1 85 ? -12.650 -6.689 7.824 1.00 94.19 85 LEU A O 1
ATOM 643 N N . GLU A 1 86 ? -12.769 -5.456 5.949 1.00 91.19 86 GLU A N 1
ATOM 644 C CA . GLU A 1 86 ? -13.559 -4.346 6.499 1.00 91.19 86 GLU A CA 1
ATOM 645 C C . GLU A 1 86 ? -14.944 -4.822 6.972 1.00 91.19 86 GLU A C 1
ATOM 647 O O . GLU A 1 86 ? -15.396 -4.427 8.047 1.00 91.19 86 GLU A O 1
ATOM 652 N N . SER A 1 87 ? -15.590 -5.727 6.226 1.00 92.31 87 SER A N 1
ATOM 653 C CA . SER A 1 87 ? -16.869 -6.326 6.630 1.00 92.31 87 SER A CA 1
ATOM 654 C C . SER A 1 87 ? -16.733 -7.291 7.811 1.00 92.31 87 SER A C 1
ATOM 656 O O . SER A 1 87 ? -17.670 -7.416 8.599 1.00 92.31 87 SER A O 1
ATOM 658 N N . THR A 1 88 ? -15.613 -8.008 7.916 1.00 95.12 88 THR A N 1
ATOM 659 C CA . THR A 1 88 ? -15.378 -8.987 8.990 1.00 95.12 88 THR A CA 1
ATOM 660 C C . THR A 1 88 ? -14.940 -8.297 10.281 1.00 95.12 88 THR A C 1
ATOM 662 O O . THR A 1 88 ? -15.310 -8.729 11.372 1.00 95.12 88 THR A O 1
ATOM 665 N N . TYR A 1 89 ? -14.188 -7.200 10.167 1.00 91.31 89 TYR A N 1
ATOM 666 C CA . TYR A 1 89 ? -13.622 -6.460 11.291 1.00 91.31 89 TYR A CA 1
ATOM 667 C C . TYR A 1 89 ? -13.947 -4.961 11.183 1.00 91.31 89 TYR A C 1
ATOM 669 O O . TYR A 1 89 ? -13.068 -4.158 10.855 1.00 91.31 89 TYR A O 1
ATOM 677 N N . PRO A 1 90 ? -15.176 -4.541 11.544 1.00 85.56 90 PRO A N 1
ATOM 678 C CA . PRO A 1 90 ? -15.596 -3.137 11.469 1.00 85.56 90 PRO A CA 1
ATOM 679 C C . PRO A 1 90 ? -14.713 -2.186 12.289 1.00 85.56 90 PRO A C 1
ATOM 681 O O . PRO A 1 90 ? -14.617 -1.001 11.984 1.00 85.56 90 PRO A O 1
ATOM 684 N N . VAL A 1 91 ? -14.017 -2.713 13.304 1.00 86.06 91 VAL A N 1
ATOM 685 C CA . VAL A 1 91 ? -13.036 -1.979 14.120 1.00 86.06 91 VAL A CA 1
ATOM 686 C C . VAL A 1 91 ? -11.919 -1.336 13.288 1.00 86.06 91 VAL A C 1
ATOM 688 O O . VAL A 1 91 ? -11.342 -0.341 13.710 1.00 86.06 91 VAL A O 1
ATOM 691 N N . LEU A 1 92 ? -11.634 -1.847 12.085 1.00 85.94 92 LEU A N 1
ATOM 692 C CA . LEU A 1 92 ? -10.651 -1.254 11.174 1.00 85.94 92 LEU A CA 1
ATOM 693 C C . LEU A 1 92 ? -11.083 0.117 10.632 1.00 85.94 92 LEU A C 1
ATOM 695 O O . LEU A 1 92 ? -10.228 0.930 10.273 1.00 85.94 92 LEU A O 1
ATOM 699 N N . LEU A 1 93 ? -12.396 0.366 10.584 1.00 85.12 93 LEU A N 1
ATOM 700 C CA . LEU A 1 93 ? -13.005 1.628 10.162 1.00 85.12 93 LEU A CA 1
ATOM 701 C C . LEU A 1 93 ? -13.240 2.584 11.341 1.00 85.12 93 LEU A C 1
ATOM 703 O O . LEU A 1 93 ? -13.460 3.775 11.121 1.00 85.12 93 LEU A O 1
ATOM 707 N N . ALA A 1 94 ? -13.192 2.082 12.578 1.00 82.44 94 ALA A N 1
ATOM 708 C CA . ALA A 1 94 ? -13.390 2.892 13.771 1.00 82.44 94 ALA A CA 1
ATOM 709 C C . ALA A 1 94 ? -12.195 3.838 14.010 1.00 82.44 94 ALA A C 1
ATOM 711 O O . ALA A 1 94 ? -11.044 3.475 13.732 1.00 82.44 94 ALA A O 1
ATOM 712 N N . PRO A 1 95 ? -12.423 5.051 14.547 1.00 76.12 95 PRO A N 1
ATOM 713 C CA . PRO A 1 95 ? -11.348 5.930 14.987 1.00 76.12 95 PRO A CA 1
ATOM 714 C C . PRO A 1 95 ? -10.444 5.229 16.010 1.00 76.12 95 PRO A C 1
ATOM 716 O O . PRO A 1 95 ? -10.918 4.567 16.929 1.00 76.12 95 PRO A O 1
ATOM 719 N N . SER A 1 96 ? -9.126 5.428 15.901 1.00 65.12 96 SER A N 1
ATOM 720 C CA . SER A 1 96 ? -8.137 4.803 16.800 1.00 65.12 96 SER A CA 1
ATOM 721 C C . SER A 1 96 ? -8.342 5.131 18.289 1.00 65.12 96 SER A C 1
ATOM 723 O O . SER A 1 96 ? -7.795 4.420 19.127 1.00 65.12 96 SER A O 1
ATOM 725 N N . GLU A 1 97 ? -9.086 6.191 18.611 1.00 63.81 97 GLU A N 1
ATOM 726 C CA . GLU A 1 97 ? -9.397 6.639 19.977 1.00 63.81 97 GLU A CA 1
ATOM 727 C C . GLU A 1 97 ? -10.571 5.866 20.614 1.00 63.81 97 GLU A C 1
ATOM 729 O O . GLU A 1 97 ? -10.749 5.905 21.828 1.00 63.81 97 GLU A O 1
ATOM 734 N N . GLU A 1 98 ? -11.366 5.140 19.818 1.00 56.44 98 GLU A N 1
ATOM 735 C CA . GLU A 1 98 ? -12.534 4.378 20.293 1.00 56.44 98 GLU A CA 1
ATOM 736 C C . GLU A 1 98 ? -12.231 2.894 20.550 1.00 56.44 98 GLU A C 1
ATOM 738 O O . GLU A 1 98 ? -13.061 2.178 21.111 1.00 56.44 98 GLU A O 1
ATOM 743 N N . VAL A 1 99 ? -11.027 2.419 20.210 1.00 57.12 99 VAL A N 1
ATOM 744 C CA . VAL A 1 99 ? -10.600 1.039 20.480 1.00 57.12 99 VAL A CA 1
ATOM 745 C C . VAL A 1 99 ? -10.148 0.925 21.939 1.00 57.12 99 VAL A C 1
ATOM 747 O O . VAL A 1 99 ? -8.961 0.820 22.248 1.00 57.12 99 VAL A O 1
ATOM 750 N N . LYS A 1 100 ? -11.109 0.979 22.866 1.00 50.62 100 LYS A N 1
ATOM 751 C CA . LYS A 1 100 ? -10.880 0.602 24.262 1.00 50.62 100 LYS A CA 1
ATOM 752 C C . LYS A 1 100 ? -10.677 -0.908 24.323 1.00 50.62 100 LYS A C 1
ATOM 754 O O . LYS A 1 100 ? -11.617 -1.676 24.145 1.00 50.62 100 LYS A O 1
ATOM 759 N N . TYR A 1 101 ? -9.453 -1.335 24.608 1.00 52.06 101 TYR A N 1
ATOM 760 C CA . TYR A 1 101 ? -9.251 -2.628 25.247 1.00 52.06 101 TYR A CA 1
ATOM 761 C C . TYR A 1 101 ? -9.861 -2.515 26.642 1.00 52.06 101 TYR A C 1
ATOM 763 O O . TYR A 1 101 ? -9.397 -1.747 27.483 1.00 52.06 101 TYR A O 1
ATOM 771 N N . GLU A 1 102 ? -10.951 -3.237 26.863 1.00 47.16 102 GLU A N 1
ATOM 772 C CA . GLU A 1 102 ? -11.489 -3.454 28.195 1.00 47.16 102 GLU A CA 1
ATOM 773 C C . GLU A 1 102 ? -10.468 -4.332 28.930 1.00 47.16 102 GLU A C 1
ATOM 775 O O . GLU A 1 102 ? -10.483 -5.553 28.844 1.00 47.16 102 GLU A O 1
ATOM 780 N N . THR A 1 103 ? -9.470 -3.702 29.552 1.00 45.94 103 THR A N 1
ATOM 781 C CA . THR A 1 103 ? -8.597 -4.364 30.520 1.00 45.94 103 THR A CA 1
ATOM 782 C C . THR A 1 103 ? -9.369 -4.440 31.823 1.00 45.94 103 THR A C 1
ATOM 784 O O . THR A 1 103 ? -9.281 -3.553 32.669 1.00 45.94 103 THR A O 1
ATOM 787 N N . ASN A 1 104 ? -10.172 -5.486 31.952 1.00 47.41 104 ASN A N 1
ATOM 788 C CA . ASN A 1 104 ? -10.658 -5.976 33.227 1.00 47.41 104 ASN A CA 1
ATOM 789 C C . ASN A 1 104 ? -9.479 -6.608 33.986 1.00 47.41 104 ASN A C 1
ATOM 791 O O . ASN A 1 104 ? -9.144 -7.775 33.785 1.00 47.41 104 ASN A O 1
ATOM 795 N N . ALA A 1 105 ? -8.851 -5.795 34.837 1.00 37.94 105 ALA A N 1
ATOM 796 C CA . ALA A 1 105 ? -8.011 -6.215 35.952 1.00 37.94 105 ALA A CA 1
ATOM 797 C C . ALA A 1 105 ? -8.383 -5.381 37.182 1.00 37.94 105 ALA A C 1
ATOM 799 O O . ALA A 1 105 ? -8.476 -4.141 37.033 1.00 37.94 105 ALA A O 1
#

Organism: NCBI:txid375764

Mean predicted aligned error: 8.34 Å

InterPro domains:
  IPR004279 Perilipin [PF03036] (5-102)

Secondary structure (DSSP, 8-state):
------HHHHHHHSHHHHHHHHHHHHHHHHHHHTSHHHHHHHHHHHHHHHHHHHHHHHHHHHHHHHHHHHHHHHHHHHHHHHHHHHHH-GGGTS-TTS-------

Radius of gyration: 18.97 Å; Cα contacts (8 Å, |Δi|>4): 38; chains: 1; bounding box: 42×22×57 Å

pLDDT: mean 84.29, std 13.79, range [37.94, 96.12]

Foldseek 3Di:
DDPDQFLVNVLCPQQQNVVVVVVVVVVVVVVCVVDPVSVVVVVCVVVVVVVVVVVVCVVCVVVCVVCVVVSVVVRVVSVVVVVVVCVVCVVSNDHPVPPDPPPPD